Protein AF-A0A9X1B999-F1 (afdb_monomer)

Solvent-accessible surface area (backbone atoms only — not comparable to full-atom values): 7253 Å² total; per-residue (Å²): 133,67,69,64,56,59,51,51,54,49,28,56,76,68,72,58,65,48,44,62,76,75,90,47,67,67,63,51,42,67,71,44,69,85,46,64,48,40,36,50,48,70,51,73,42,84,45,80,77,53,88,50,67,71,57,29,58,40,16,34,45,83,78,88,45,31,21,32,26,29,48,35,32,27,39,94,85,71,46,57,54,30,39,50,68,84,40,42,26,51,61,53,48,39,61,53,46,44,70,69,51,49,54,95,46,74,72,57,73,94,45,45,81,42,68,58,87,63,33,70,59,48,76,82,40,94

Nearest PDB structures 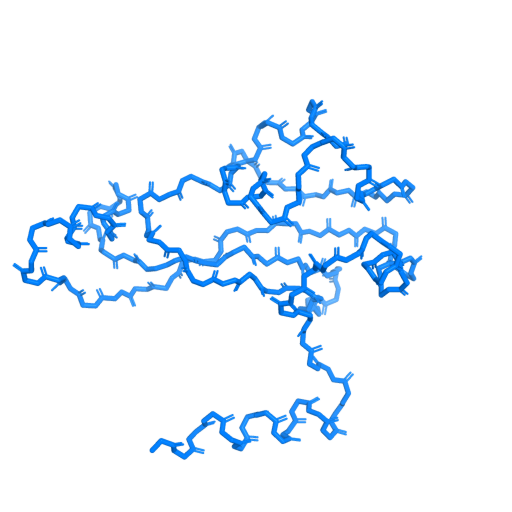(foldseek):
  7eaa-assembly1_B  TM=8.188E-01  e=1.872E+00  Homo sapiens
  7qd0-assembly1_A-2  TM=5.386E-01  e=9.131E-01  Planktothrix agardhii
  3mg2-assembly3_B  TM=4.725E-01  e=8.014E-01  Synechocystis sp. PCC 6803
  7qd1-assembly1_C  TM=4.847E-01  e=8.014E-01  Planktothrix agardhii
  3mg3-assembly1_A  TM=2.635E-01  e=6.589E-01  Synechocystis sp. PCC 6803

Foldseek 3Di:
DPVVVVVVVVCVVVVQDAAEAPPDLVVLCVLPVVAQEKEKDKDKDFDDQDPDPVLNLFQDQVPRGGTKIWIFIAGPVRRTHYIYPIGHNPDQSLVNCCVRPPLVDPSQPSHHYHYDPSNVVVVVRD

pLDDT: mean 90.58, std 7.5, range [50.75, 97.44]

Radius of gyration: 15.76 Å; Cα contacts (8 Å, |Δi|>4): 190; chains: 1; bounding box: 39×30×39 Å

Mean predicted aligned error: 4.6 Å

Secondary structure (DSSP, 8-state):
--HHHHHHHHHHHTT-PPB-----HHHHHHHHTT-SEEEEEEEEEE-PPPSSHHHHHHHB-SSSSBEEEEEEEE-TT--EEEEPPPEETTS-HHHHHHHHS-TTS-TTTTSEEE--GGGTTHHHH-

Sequence (126 aa):
MLYSEVLNCALESLNVSPMRTVQLRAEFKNIVKKYSNIIADGTEVACVRPSDDDHQMKRYSGKKRHTVKVLTLTNHDLKLLYMSPVFGGSVHDDKIMKKCFPPNISWFEGMTLRDDLGFLGAVTDY

InterPro domains:
  IPR027806 Harbinger transposase-derived nuclease domain [PF13359] (41-100)

Structure (mmCIF, N/CA/C/O backbone):
data_AF-A0A9X1B999-F1
#
_entry.id   AF-A0A9X1B999-F1
#
loop_
_atom_site.group_PDB
_atom_site.id
_atom_site.type_symbol
_atom_site.label_atom_id
_atom_site.label_alt_id
_atom_site.label_comp_id
_atom_site.label_asym_id
_atom_site.label_entity_id
_atom_site.label_seq_id
_atom_site.pdbx_PDB_ins_code
_atom_site.Cartn_x
_atom_site.Cartn_y
_atom_site.Cartn_z
_atom_site.occupancy
_atom_site.B_iso_or_equiv
_atom_site.auth_seq_id
_atom_site.auth_comp_id
_atom_site.auth_asym_id
_atom_site.auth_atom_id
_atom_site.pdbx_PDB_model_num
ATOM 1 N N . MET A 1 1 ? -8.974 -12.608 -22.284 1.00 50.75 1 MET A N 1
ATOM 2 C CA . MET A 1 1 ? -8.970 -11.827 -21.029 1.00 50.75 1 MET A CA 1
ATOM 3 C C . MET A 1 1 ? -10.095 -12.323 -20.106 1.00 50.75 1 MET A C 1
ATOM 5 O O . MET A 1 1 ? -10.849 -11.524 -19.590 1.00 50.75 1 MET A O 1
ATOM 9 N N . LEU A 1 2 ? -10.215 -13.648 -19.907 1.00 56.97 2 LEU A N 1
ATOM 10 C CA . LEU A 1 2 ? -11.373 -14.289 -19.248 1.00 56.97 2 LEU A CA 1
ATOM 11 C C . LEU A 1 2 ? -11.213 -14.426 -17.717 1.00 56.97 2 LEU A C 1
ATOM 13 O O . LEU A 1 2 ? -12.188 -14.525 -16.983 1.00 56.97 2 LEU A O 1
ATOM 17 N N . TYR A 1 3 ? -9.969 -14.442 -17.224 1.00 61.09 3 TYR A N 1
ATOM 18 C CA . TYR A 1 3 ? -9.668 -14.745 -15.820 1.00 61.09 3 TYR A CA 1
ATOM 19 C C . TYR A 1 3 ? -10.031 -13.617 -14.845 1.00 61.09 3 TYR A C 1
ATOM 21 O O . TYR A 1 3 ? -10.366 -13.904 -13.698 1.00 61.09 3 TYR A O 1
ATOM 29 N N . SER A 1 4 ? -9.987 -12.347 -15.265 1.00 80.31 4 SER A N 1
ATOM 30 C CA . SER A 1 4 ? -10.320 -11.241 -14.355 1.00 80.31 4 SER A CA 1
ATOM 31 C C . SER A 1 4 ? -11.820 -11.121 -14.105 1.00 80.31 4 SER A C 1
ATOM 33 O O . SER A 1 4 ? -12.213 -10.745 -13.010 1.00 80.31 4 SER A O 1
ATOM 35 N N . GLU A 1 5 ? -12.659 -11.453 -15.087 1.00 87.88 5 GLU A N 1
ATOM 36 C CA . GLU A 1 5 ? -14.119 -11.361 -14.957 1.00 87.88 5 GLU A CA 1
ATOM 37 C C . GLU A 1 5 ? -14.650 -12.410 -13.981 1.00 87.88 5 GLU A C 1
ATOM 39 O O . GLU A 1 5 ? -15.349 -12.061 -13.036 1.00 87.88 5 GLU A O 1
ATOM 44 N N . VAL A 1 6 ? -14.230 -13.672 -14.132 1.00 92.44 6 VAL A N 1
ATOM 45 C CA . VAL A 1 6 ? -14.614 -14.756 -13.212 1.00 92.44 6 VAL A CA 1
ATOM 46 C C . VAL A 1 6 ? -14.164 -14.452 -11.781 1.00 92.44 6 VAL A C 1
ATOM 48 O O . VAL A 1 6 ? -14.935 -14.642 -10.842 1.00 92.44 6 VAL A O 1
ATOM 51 N N . LEU A 1 7 ? -12.940 -13.938 -11.608 1.00 89.56 7 LEU A N 1
ATOM 52 C CA . LEU A 1 7 ? -12.443 -13.520 -10.298 1.00 89.56 7 LEU A CA 1
ATOM 53 C C . LEU A 1 7 ? -13.309 -12.405 -9.701 1.00 89.56 7 LEU A C 1
ATOM 55 O O . LEU A 1 7 ? -13.724 -12.515 -8.551 1.00 89.56 7 LEU A O 1
ATOM 59 N N . ASN A 1 8 ? -13.602 -11.356 -10.470 1.00 89.38 8 ASN A N 1
ATOM 60 C CA . ASN A 1 8 ? -14.407 -10.236 -9.989 1.00 89.38 8 ASN A CA 1
ATOM 61 C C . ASN A 1 8 ? -15.819 -10.692 -9.601 1.00 89.38 8 ASN A C 1
ATOM 63 O O . ASN A 1 8 ? -16.259 -10.394 -8.493 1.00 89.38 8 ASN A O 1
ATOM 67 N N . CYS A 1 9 ? -16.479 -11.500 -10.438 1.00 92.38 9 CYS A N 1
ATOM 68 C CA . CYS A 1 9 ? -17.797 -12.054 -10.125 1.00 92.38 9 CYS A CA 1
ATOM 69 C C . CYS A 1 9 ? -17.780 -12.900 -8.845 1.00 92.38 9 CYS A C 1
ATOM 71 O O . CYS A 1 9 ? -18.711 -12.821 -8.043 1.00 92.38 9 CYS A O 1
ATOM 73 N N . ALA A 1 10 ? -16.729 -13.695 -8.623 1.00 93.56 10 ALA A N 1
ATOM 74 C CA . ALA A 1 10 ? -16.589 -14.485 -7.403 1.00 93.56 10 ALA A CA 1
ATOM 75 C C . ALA A 1 10 ? -16.394 -13.597 -6.161 1.00 93.56 10 ALA A C 1
ATOM 77 O O . ALA A 1 10 ? -17.061 -13.808 -5.150 1.00 93.56 10 ALA A O 1
ATOM 78 N N . LEU A 1 11 ? -15.522 -12.585 -6.236 1.00 92.12 11 LEU A N 1
ATOM 79 C CA . LEU A 1 11 ? -15.280 -11.647 -5.134 1.00 92.12 11 LEU A CA 1
ATOM 80 C C . LEU A 1 11 ? -16.538 -10.845 -4.771 1.00 92.12 11 LEU A C 1
ATOM 82 O O . LEU A 1 11 ? -16.816 -10.650 -3.586 1.00 92.12 11 LEU A O 1
ATOM 86 N N . GLU A 1 12 ? -17.310 -10.426 -5.776 1.00 91.62 12 GLU A N 1
ATOM 87 C CA . GLU A 1 12 ? -18.594 -9.741 -5.609 1.00 91.62 12 GLU A CA 1
ATOM 88 C C . GLU A 1 12 ? -19.645 -10.662 -4.988 1.00 91.62 12 GLU A C 1
ATOM 90 O O . GLU A 1 12 ? -20.263 -10.295 -3.990 1.00 91.62 12 GLU A O 1
ATOM 95 N N . SER A 1 13 ? -19.789 -11.884 -5.509 1.00 94.62 13 SER A N 1
ATOM 96 C CA . SER A 1 13 ? -20.746 -12.874 -4.991 1.00 94.62 13 SER A CA 1
ATOM 97 C C . SER A 1 13 ? -20.466 -13.241 -3.532 1.00 94.62 13 SER A C 1
ATOM 99 O O . SER A 1 13 ? -21.388 -13.471 -2.754 1.00 94.62 13 SER A O 1
ATOM 101 N N . LEU A 1 14 ? -19.188 -13.276 -3.147 1.00 94.00 14 LEU A N 1
ATOM 102 C CA . LEU A 1 14 ? -18.748 -13.545 -1.778 1.00 94.00 14 LEU A CA 1
ATOM 103 C C . LEU A 1 14 ? -18.706 -12.284 -0.897 1.00 94.00 14 LEU A C 1
ATOM 105 O O . LEU A 1 14 ? -18.466 -12.395 0.305 1.00 94.00 14 LEU A O 1
ATOM 109 N N . ASN A 1 15 ? -18.933 -11.093 -1.461 1.00 90.06 15 ASN A N 1
ATOM 110 C CA . ASN A 1 15 ? -18.837 -9.802 -0.774 1.00 90.06 15 ASN A CA 1
ATOM 111 C C . ASN A 1 15 ? -17.480 -9.595 -0.056 1.00 90.06 15 ASN A C 1
ATOM 113 O O . ASN A 1 15 ? -17.394 -9.161 1.101 1.00 90.06 15 ASN A O 1
ATOM 117 N N . VAL A 1 16 ? -16.394 -9.952 -0.748 1.00 89.44 16 VAL A N 1
ATOM 118 C CA . VAL A 1 16 ? -15.005 -9.862 -0.255 1.00 89.44 16 VAL A CA 1
ATOM 119 C C . VAL A 1 16 ? -14.094 -9.030 -1.159 1.00 89.44 16 VAL A C 1
ATOM 121 O O . VAL A 1 16 ? -12.880 -9.033 -0.962 1.00 89.44 16 VAL A O 1
ATOM 124 N N . SER A 1 17 ? -14.652 -8.298 -2.124 1.00 90.31 17 SER A N 1
ATOM 125 C CA . SER A 1 17 ? -13.882 -7.392 -2.978 1.00 90.31 17 SER A CA 1
ATOM 126 C C . SER A 1 17 ? -13.099 -6.369 -2.139 1.00 90.31 17 SER A C 1
ATOM 128 O O . SER A 1 17 ? -13.699 -5.660 -1.324 1.00 90.31 17 SER A O 1
ATOM 130 N N . PRO A 1 18 ? -11.771 -6.261 -2.323 1.00 90.62 18 PRO A N 1
ATOM 131 C CA . PRO A 1 18 ? -10.983 -5.259 -1.627 1.00 90.62 18 PRO A CA 1
ATOM 132 C C . PRO A 1 18 ? -11.279 -3.875 -2.200 1.00 90.62 18 PRO A C 1
ATOM 134 O O . PRO A 1 18 ? -11.534 -3.713 -3.396 1.00 90.62 18 PRO A O 1
ATOM 137 N N . MET A 1 19 ? -11.166 -2.848 -1.366 1.00 89.81 19 MET A N 1
ATOM 138 C CA . MET A 1 19 ? -11.246 -1.472 -1.833 1.00 89.81 19 MET A CA 1
ATOM 139 C C . MET A 1 19 ? -10.075 -1.176 -2.785 1.00 89.81 19 MET A C 1
ATOM 141 O O . MET A 1 19 ? -8.925 -1.518 -2.502 1.00 89.81 19 MET A O 1
ATOM 145 N N . ARG A 1 20 ? -10.360 -0.539 -3.926 1.00 88.12 20 ARG A N 1
ATOM 146 C CA . ARG A 1 20 ? -9.361 -0.235 -4.974 1.00 88.12 20 ARG A CA 1
ATOM 147 C C . ARG A 1 20 ? -9.040 1.250 -5.094 1.00 88.12 20 ARG A C 1
ATOM 149 O O . ARG A 1 20 ? -7.981 1.617 -5.599 1.00 88.12 20 ARG A O 1
ATOM 156 N N . THR A 1 21 ? -9.937 2.108 -4.626 1.00 80.50 21 THR A N 1
ATOM 157 C CA . THR A 1 21 ? -9.797 3.561 -4.699 1.00 80.50 21 THR A CA 1
ATOM 158 C C . THR A 1 21 ? -10.245 4.148 -3.377 1.00 80.50 21 THR A C 1
ATOM 160 O O . THR A 1 21 ? -11.277 3.746 -2.851 1.00 80.50 21 THR A O 1
ATOM 163 N N . VAL A 1 22 ? -9.460 5.078 -2.839 1.00 73.44 22 VAL A N 1
ATOM 164 C CA . VAL A 1 22 ? -9.808 5.804 -1.619 1.00 73.44 22 VAL A CA 1
ATOM 165 C C . VAL A 1 22 ? -9.939 7.265 -2.001 1.00 73.44 22 VAL A C 1
ATOM 167 O O . VAL A 1 22 ? -8.941 7.967 -2.123 1.00 73.44 22 VAL A O 1
ATOM 170 N N . GLN A 1 23 ? -11.161 7.701 -2.294 1.00 70.88 23 GLN A N 1
ATOM 171 C CA . GLN A 1 23 ? -11.409 9.101 -2.649 1.00 70.88 23 GLN A CA 1
ATOM 172 C C . GLN A 1 23 ? -11.727 9.930 -1.404 1.00 70.88 23 GLN A C 1
ATOM 174 O O . GLN A 1 23 ? -11.318 11.085 -1.308 1.00 70.88 23 GLN A O 1
ATOM 179 N N . LEU A 1 24 ? -12.409 9.327 -0.423 1.00 76.38 24 LEU A N 1
ATOM 180 C CA . LEU A 1 24 ? -12.867 10.006 0.782 1.00 76.38 24 LEU A CA 1
ATOM 181 C C . LEU A 1 24 ? -12.499 9.230 2.052 1.00 76.38 24 LEU A C 1
ATOM 183 O O . LEU A 1 24 ? -12.743 8.029 2.180 1.00 76.38 24 LEU A O 1
ATOM 187 N N . ARG A 1 25 ? -11.993 9.955 3.058 1.00 80.00 25 ARG A N 1
ATOM 188 C CA . ARG A 1 25 ? -11.689 9.425 4.403 1.00 80.00 25 ARG A CA 1
ATOM 189 C C . ARG A 1 25 ? -12.886 8.738 5.058 1.00 80.00 25 ARG A C 1
ATOM 191 O O . ARG A 1 25 ? -12.711 7.748 5.761 1.00 80.00 25 ARG A O 1
ATOM 198 N N . ALA A 1 26 ? -14.092 9.260 4.847 1.00 80.31 26 ALA A N 1
ATOM 199 C CA . ALA A 1 26 ? -15.309 8.710 5.439 1.00 80.31 26 ALA A CA 1
ATOM 200 C C . ALA A 1 26 ? -15.616 7.292 4.925 1.00 80.31 26 ALA A C 1
ATOM 202 O O . ALA A 1 26 ? -15.981 6.421 5.713 1.00 80.31 26 ALA A O 1
ATOM 203 N N . GLU A 1 27 ? -15.416 7.043 3.629 1.00 81.12 27 GLU A N 1
ATOM 204 C CA . GLU A 1 27 ? -15.596 5.720 3.020 1.00 81.12 27 GLU A CA 1
ATOM 205 C C . GLU A 1 27 ? -14.571 4.729 3.567 1.00 81.12 27 GLU A C 1
ATOM 207 O O . GLU A 1 27 ? -14.945 3.645 4.017 1.00 81.12 27 GLU A O 1
ATOM 212 N N . PHE A 1 28 ? -13.301 5.151 3.639 1.00 85.56 28 PHE A N 1
ATOM 213 C CA . PHE A 1 28 ? -12.242 4.364 4.264 1.00 85.56 28 PHE A CA 1
ATOM 214 C C . PHE A 1 28 ? -12.614 3.984 5.696 1.00 85.56 28 PHE A C 1
ATOM 216 O O . PHE A 1 28 ? -12.739 2.798 6.002 1.00 85.56 28 PHE A O 1
ATOM 223 N N . LYS A 1 29 ? -12.885 4.985 6.549 1.00 84.50 29 LYS A N 1
ATOM 224 C CA . LYS A 1 29 ? -13.265 4.779 7.952 1.00 84.50 29 LYS A CA 1
ATOM 225 C C . LYS A 1 29 ? -14.459 3.841 8.078 1.00 84.50 29 LYS A C 1
ATOM 227 O O . LYS A 1 29 ? -14.454 2.989 8.953 1.00 84.50 29 LYS A O 1
AT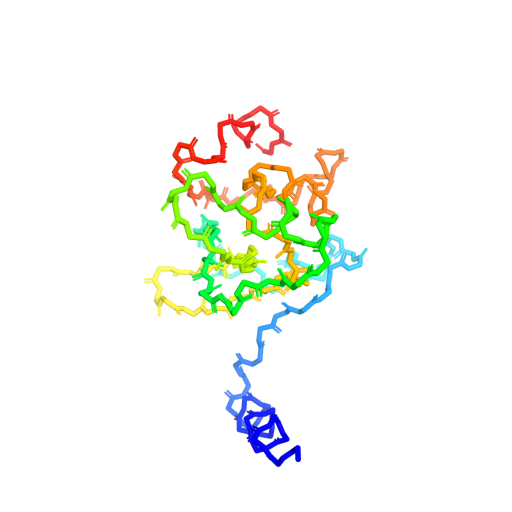OM 232 N N . ASN A 1 30 ? -15.468 3.933 7.217 1.00 82.44 30 ASN A N 1
ATOM 233 C CA . ASN A 1 30 ? -16.626 3.043 7.295 1.00 82.44 30 ASN A CA 1
ATOM 234 C C . ASN A 1 30 ? -16.288 1.568 7.063 1.00 82.44 30 ASN A C 1
ATOM 236 O O . ASN A 1 30 ? -16.879 0.706 7.717 1.00 82.44 30 ASN A O 1
ATOM 240 N N . ILE A 1 31 ? -15.345 1.279 6.167 1.00 78.44 31 ILE A N 1
ATOM 241 C CA . ILE A 1 31 ? -14.899 -0.087 5.879 1.00 78.44 31 ILE A CA 1
ATOM 242 C C . ILE A 1 31 ? -14.018 -0.603 7.011 1.00 78.44 31 ILE A C 1
ATOM 244 O O . ILE A 1 31 ? -14.146 -1.765 7.413 1.00 78.44 31 ILE A O 1
ATOM 248 N N . VAL A 1 32 ? -13.139 0.262 7.522 1.00 83.06 32 VAL A N 1
ATOM 249 C CA . VAL A 1 32 ? -12.090 -0.162 8.440 1.00 83.06 32 VAL A CA 1
ATOM 250 C C . VAL A 1 32 ? -12.461 -0.043 9.919 1.00 83.06 32 VAL A C 1
ATOM 25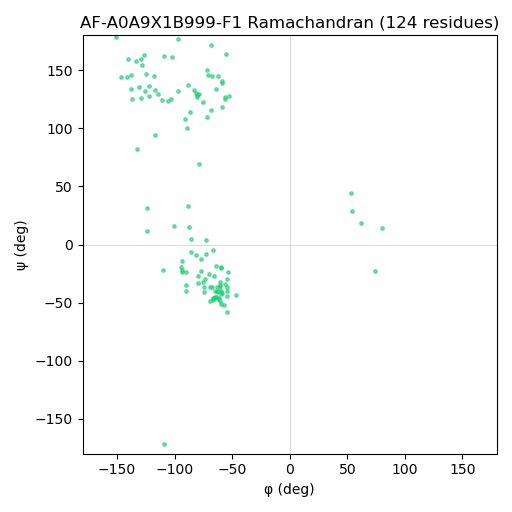2 O O . VAL A 1 32 ? -11.938 -0.816 10.705 1.00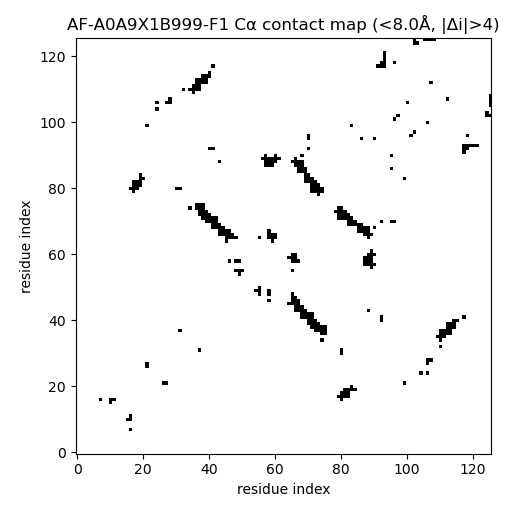 83.06 32 VAL A O 1
ATOM 255 N N . LYS A 1 33 ? -13.436 0.796 10.311 1.00 81.06 33 LYS A N 1
ATOM 256 C CA . LYS A 1 33 ? -13.848 1.040 11.719 1.00 81.06 33 LYS A CA 1
ATOM 257 C C . LYS A 1 33 ? -14.202 -0.206 12.527 1.00 81.06 33 LYS A C 1
ATOM 259 O O . LYS A 1 33 ? -14.187 -0.167 13.750 1.00 81.06 33 LYS A O 1
ATOM 264 N N . LYS A 1 34 ? -14.588 -1.292 11.853 1.00 84.31 34 LYS A N 1
ATOM 265 C CA . LYS A 1 34 ? -14.923 -2.571 12.494 1.00 84.31 34 LYS A CA 1
ATOM 266 C C . LYS A 1 34 ? -13.693 -3.416 12.835 1.00 84.31 34 LYS A C 1
ATOM 268 O O . LYS A 1 34 ? -13.832 -4.434 13.500 1.00 84.31 34 LYS A O 1
ATOM 273 N N . TYR A 1 35 ? -12.515 -3.016 12.368 1.00 86.69 35 TYR A N 1
ATOM 274 C CA . TYR A 1 35 ? -11.246 -3.661 12.659 1.00 86.69 35 TYR A CA 1
ATOM 275 C C . TYR A 1 35 ? -10.422 -2.722 13.535 1.00 86.69 35 TYR A C 1
ATOM 277 O O . TYR A 1 35 ? -10.172 -1.585 13.165 1.00 86.69 35 TYR A O 1
ATOM 285 N N . SER A 1 36 ? -9.989 -3.184 14.702 1.00 83.19 36 SER A N 1
ATOM 286 C CA . SER A 1 36 ? -9.132 -2.389 15.592 1.00 83.19 36 SER A CA 1
ATOM 287 C C . SER A 1 36 ? -7.676 -2.345 15.125 1.00 83.19 36 SER A C 1
ATOM 289 O O . SER A 1 36 ? -6.946 -1.418 15.465 1.00 83.19 36 SER A O 1
ATOM 291 N N . ASN A 1 37 ? -7.258 -3.336 14.336 1.00 91.06 37 ASN A N 1
ATOM 292 C CA . ASN A 1 37 ? -5.903 -3.477 13.824 1.00 91.06 37 ASN A CA 1
ATOM 293 C C . ASN A 1 37 ? -5.931 -3.595 12.298 1.00 91.06 37 ASN A C 1
ATOM 295 O O . ASN A 1 37 ? -6.685 -4.405 11.748 1.00 91.06 37 ASN A O 1
ATOM 299 N N . ILE A 1 38 ? -5.073 -2.822 11.641 1.00 93.44 38 ILE A N 1
ATOM 300 C CA . ILE A 1 38 ? -4.808 -2.897 10.207 1.00 93.44 38 ILE A CA 1
ATOM 301 C C . ILE A 1 38 ? -3.320 -3.159 10.019 1.00 93.44 38 ILE A C 1
ATOM 303 O O . ILE A 1 38 ? -2.496 -2.526 10.670 1.00 93.44 38 ILE A O 1
ATOM 307 N N . ILE A 1 39 ? -2.983 -4.062 9.107 1.00 95.56 39 ILE A N 1
ATOM 308 C CA . ILE A 1 39 ? -1.607 -4.332 8.702 1.00 95.56 39 ILE A CA 1
ATOM 309 C C . ILE A 1 39 ? -1.394 -3.732 7.314 1.00 95.56 39 ILE A C 1
ATOM 311 O O . ILE A 1 39 ? -2.144 -4.067 6.393 1.00 95.56 39 ILE A O 1
ATOM 315 N N . ALA A 1 40 ? -0.401 -2.859 7.170 1.00 95.50 40 ALA A N 1
ATOM 316 C CA . ALA A 1 40 ? 0.069 -2.357 5.889 1.00 95.50 40 ALA A CA 1
ATOM 317 C C . ALA A 1 40 ? 1.288 -3.157 5.432 1.00 95.50 40 ALA A C 1
ATOM 319 O O . ALA A 1 40 ? 2.219 -3.371 6.204 1.00 95.50 40 ALA A O 1
ATOM 320 N N . ASP A 1 41 ? 1.272 -3.596 4.175 1.00 96.25 41 ASP A N 1
ATOM 321 C CA . ASP A 1 41 ? 2.408 -4.300 3.585 1.00 96.25 41 ASP A CA 1
ATOM 322 C C . ASP A 1 41 ? 2.556 -4.007 2.087 1.00 96.25 41 ASP A C 1
ATOM 324 O O . ASP A 1 41 ? 1.571 -3.852 1.349 1.00 96.25 41 ASP A O 1
ATOM 328 N N . GLY A 1 42 ? 3.810 -3.941 1.642 1.00 96.06 42 GLY A N 1
ATOM 329 C CA . GLY A 1 42 ? 4.201 -3.799 0.248 1.00 96.06 42 GLY A CA 1
ATOM 330 C C . GLY A 1 42 ? 4.357 -5.166 -0.417 1.00 96.06 42 GLY A C 1
ATOM 331 O O . GLY A 1 42 ? 5.398 -5.810 -0.321 1.00 96.06 42 GLY A O 1
ATOM 332 N N . THR A 1 43 ? 3.355 -5.599 -1.178 1.00 95.31 43 THR A N 1
ATOM 333 C CA . THR A 1 43 ? 3.395 -6.892 -1.872 1.00 95.31 43 THR A CA 1
ATOM 334 C C . THR A 1 43 ? 4.074 -6.766 -3.237 1.00 95.31 43 THR A C 1
ATOM 336 O O . THR A 1 43 ? 3.552 -6.126 -4.155 1.00 95.31 43 THR A O 1
ATOM 339 N N . GLU A 1 44 ? 5.234 -7.409 -3.393 1.00 94.88 44 GLU A N 1
ATOM 340 C CA . GLU A 1 44 ? 5.970 -7.492 -4.661 1.00 94.88 44 GLU A CA 1
ATOM 341 C C . GLU A 1 44 ? 5.537 -8.695 -5.507 1.00 94.88 44 GLU A C 1
ATOM 343 O O . GLU A 1 44 ? 5.454 -9.822 -5.023 1.00 94.88 44 GLU A O 1
ATOM 348 N N . VAL A 1 45 ? 5.374 -8.479 -6.812 1.00 94.50 45 VAL A N 1
ATOM 349 C CA . VAL A 1 45 ? 5.144 -9.539 -7.799 1.00 94.50 45 VAL A CA 1
ATOM 350 C C . VAL A 1 45 ? 6.235 -9.463 -8.858 1.00 94.50 45 VAL A C 1
ATOM 352 O O . VAL A 1 45 ? 6.483 -8.402 -9.436 1.00 94.50 45 VAL A O 1
ATOM 355 N N . ALA A 1 46 ? 6.905 -10.588 -9.112 1.00 95.88 46 ALA A N 1
ATOM 356 C CA . ALA A 1 46 ? 7.910 -10.679 -10.164 1.00 95.88 46 ALA A CA 1
ATOM 357 C C . ALA A 1 46 ? 7.299 -10.330 -11.527 1.00 95.88 46 ALA A C 1
ATOM 359 O O . ALA A 1 46 ? 6.189 -10.747 -11.855 1.00 95.88 46 ALA A O 1
ATOM 360 N N . CYS A 1 47 ? 8.039 -9.577 -12.334 1.00 94.19 47 CYS A N 1
ATOM 361 C CA . CYS A 1 47 ? 7.673 -9.313 -13.716 1.00 94.19 47 CYS A CA 1
ATOM 362 C C . CYS A 1 47 ? 8.847 -9.617 -14.647 1.00 94.19 47 CYS A C 1
ATOM 364 O O . CYS A 1 47 ? 10.008 -9.636 -14.235 1.00 94.19 47 CYS A O 1
ATOM 366 N N . VAL A 1 48 ? 8.541 -9.826 -15.927 1.00 95.31 48 VAL A N 1
ATOM 367 C CA . VAL A 1 48 ? 9.569 -9.932 -16.967 1.00 95.31 48 VAL A CA 1
ATOM 368 C C . VAL A 1 48 ? 10.392 -8.644 -16.981 1.00 95.31 48 VAL A C 1
ATOM 370 O O . VAL A 1 48 ? 9.844 -7.553 -16.793 1.00 95.31 48 VAL A O 1
ATOM 373 N N . ARG A 1 49 ? 11.708 -8.775 -17.180 1.00 95.12 49 ARG A N 1
ATOM 374 C CA . ARG A 1 49 ? 12.605 -7.632 -17.362 1.00 95.12 49 ARG A CA 1
ATOM 375 C C . ARG A 1 49 ? 12.132 -6.821 -18.578 1.00 95.12 49 ARG A C 1
ATOM 377 O O . ARG A 1 49 ? 12.137 -7.372 -19.678 1.00 95.12 49 ARG A O 1
ATOM 384 N N . PRO A 1 50 ? 11.738 -5.548 -18.407 1.00 95.19 50 PRO A N 1
ATOM 385 C CA . PRO A 1 50 ? 11.397 -4.694 -19.539 1.00 95.19 50 PRO A CA 1
ATOM 386 C C . PRO A 1 50 ? 12.608 -4.487 -20.455 1.00 95.19 50 PRO A C 1
ATOM 388 O O . PRO A 1 50 ? 13.735 -4.408 -19.965 1.00 95.19 50 PRO A O 1
ATOM 391 N N . SER A 1 51 ? 12.366 -4.400 -21.763 1.00 95.81 51 SER A N 1
ATOM 392 C CA . SER A 1 51 ? 13.404 -4.098 -22.761 1.00 95.81 51 SER A CA 1
ATOM 393 C C . SER A 1 51 ? 13.734 -2.609 -22.846 1.00 95.81 51 SER A C 1
ATOM 395 O O . SER A 1 51 ? 14.835 -2.264 -23.244 1.00 95.81 51 SER A O 1
ATOM 397 N N . ASP A 1 52 ? 12.778 -1.748 -22.500 1.00 97.44 52 ASP A N 1
ATOM 398 C CA . ASP A 1 52 ? 12.968 -0.302 -22.428 1.00 97.44 52 ASP A CA 1
ATOM 399 C C . ASP A 1 52 ? 13.688 0.079 -21.128 1.00 97.44 52 ASP A C 1
ATOM 401 O O . ASP A 1 52 ? 13.265 -0.340 -20.046 1.00 97.44 52 ASP A O 1
ATOM 405 N N . ASP A 1 53 ? 14.750 0.877 -21.238 1.00 96.38 53 ASP A N 1
ATOM 406 C CA . ASP A 1 53 ? 15.659 1.193 -20.131 1.00 96.38 53 ASP A CA 1
ATOM 407 C C . ASP A 1 53 ? 14.960 1.947 -18.987 1.00 96.38 53 ASP A C 1
ATOM 409 O O . ASP A 1 53 ? 15.145 1.615 -17.809 1.00 96.38 53 A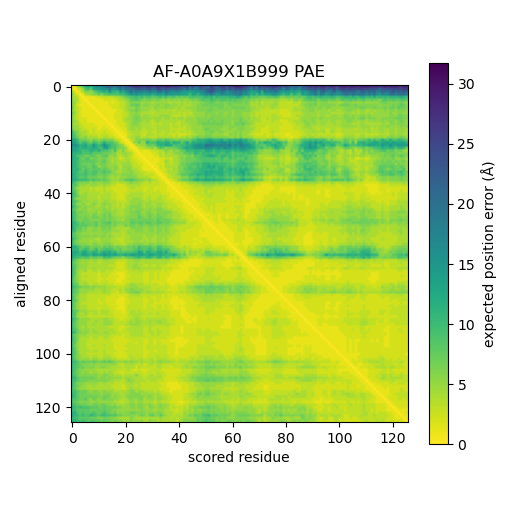SP A O 1
ATOM 413 N N . ASP A 1 54 ? 14.084 2.903 -19.311 1.00 96.19 54 ASP A N 1
ATOM 414 C CA . ASP A 1 54 ? 13.329 3.669 -18.315 1.00 96.19 54 ASP A CA 1
ATOM 415 C C . ASP A 1 54 ? 12.385 2.761 -17.522 1.00 96.19 54 ASP A C 1
ATOM 417 O O . ASP A 1 54 ? 12.292 2.835 -16.289 1.00 96.19 54 ASP A O 1
ATOM 421 N N . HIS A 1 55 ? 11.664 1.880 -18.218 1.00 94.94 55 HIS A N 1
ATOM 422 C CA . HIS A 1 55 ? 10.801 0.896 -17.574 1.00 94.94 55 HIS A CA 1
ATOM 423 C C . HIS A 1 55 ? 11.609 -0.135 -16.795 1.00 94.94 55 HIS A C 1
ATOM 425 O O . HIS A 1 55 ? 11.182 -0.552 -15.714 1.00 94.94 55 HIS A O 1
ATOM 431 N N . GLN A 1 56 ? 12.777 -0.526 -17.300 1.00 95.56 56 GLN A N 1
ATOM 432 C CA . GLN A 1 56 ? 13.665 -1.447 -16.618 1.00 95.56 56 GLN A CA 1
ATOM 433 C C . GLN A 1 56 ? 14.088 -0.874 -15.260 1.00 95.56 56 GLN A C 1
ATOM 435 O O . GLN A 1 56 ? 13.887 -1.524 -14.230 1.00 95.56 56 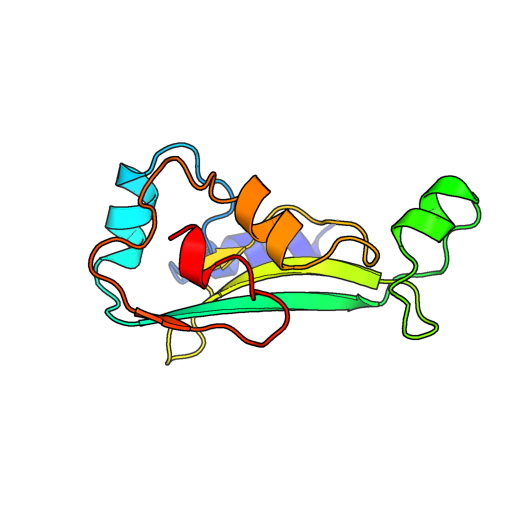GLN A O 1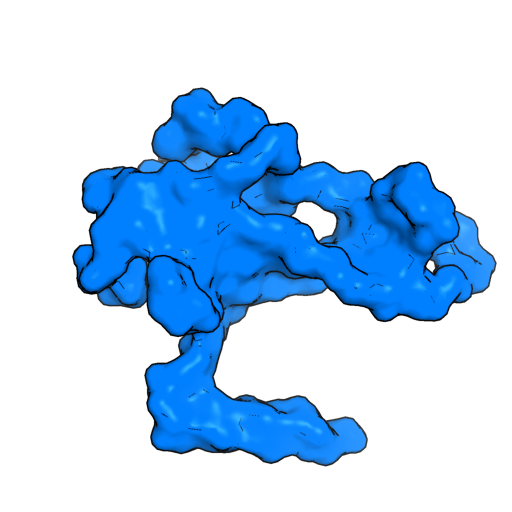
ATOM 440 N N . MET A 1 57 ? 14.580 0.368 -15.239 1.00 95.00 57 MET A N 1
ATOM 441 C CA . MET A 1 57 ? 14.971 1.065 -14.014 1.00 95.00 57 MET A CA 1
ATOM 442 C C . MET A 1 57 ? 13.796 1.199 -13.033 1.00 95.00 57 MET A C 1
ATOM 444 O O . MET A 1 57 ? 13.950 0.950 -11.838 1.00 95.00 57 MET A O 1
ATOM 448 N N . LYS A 1 58 ? 12.590 1.517 -13.526 1.00 96.12 58 LYS A N 1
ATOM 449 C CA . LYS A 1 58 ? 11.370 1.616 -12.697 1.00 96.12 58 LYS A CA 1
ATOM 450 C C . LYS A 1 58 ? 10.929 0.282 -12.085 1.00 96.12 58 LYS A C 1
ATOM 452 O O . LYS A 1 58 ? 10.250 0.269 -11.059 1.00 96.12 58 LYS A O 1
ATOM 457 N N . ARG A 1 59 ? 11.247 -0.849 -12.717 1.00 96.50 59 ARG A N 1
ATOM 458 C CA . ARG A 1 59 ? 10.881 -2.184 -12.215 1.00 96.50 59 ARG A CA 1
ATOM 459 C C . ARG A 1 59 ? 11.977 -2.826 -11.374 1.00 96.50 59 ARG A C 1
ATOM 461 O O . ARG A 1 59 ? 11.690 -3.794 -10.681 1.00 96.50 59 ARG A O 1
ATOM 468 N N . TYR A 1 60 ? 13.204 -2.316 -11.408 1.00 96.00 60 TYR A N 1
ATOM 469 C CA . TYR A 1 60 ? 14.312 -2.887 -10.653 1.00 96.00 60 TYR A CA 1
ATOM 470 C C . TYR A 1 60 ? 14.126 -2.690 -9.142 1.00 96.00 60 TYR A C 1
ATOM 472 O O . TYR A 1 60 ? 14.136 -1.569 -8.645 1.00 96.00 60 TYR A O 1
ATOM 480 N N . SER A 1 61 ? 13.985 -3.787 -8.395 1.00 90.81 61 SER A N 1
ATOM 481 C CA . SER A 1 61 ? 13.647 -3.742 -6.964 1.00 90.81 61 SER A CA 1
ATOM 482 C C . SER A 1 61 ? 14.860 -3.571 -6.037 1.00 90.81 61 SER A C 1
ATOM 484 O O . SER A 1 61 ? 14.749 -3.741 -4.825 1.00 90.81 61 SER A O 1
ATOM 486 N N . GLY A 1 62 ? 16.065 -3.387 -6.589 1.00 88.25 62 GLY A N 1
ATOM 487 C CA . GLY A 1 62 ? 17.324 -3.425 -5.831 1.00 88.25 62 GLY A CA 1
ATOM 488 C C . GLY A 1 62 ? 17.770 -4.835 -5.410 1.00 88.25 62 GLY A C 1
ATOM 489 O O . GLY A 1 62 ? 18.962 -5.080 -5.252 1.00 88.25 62 GLY A O 1
ATOM 490 N N . LYS A 1 63 ? 16.850 -5.808 -5.329 1.00 87.25 63 LYS A N 1
ATOM 491 C CA . LYS A 1 63 ? 17.108 -7.211 -4.939 1.00 87.25 63 LYS A CA 1
ATOM 492 C C . LYS A 1 63 ? 17.496 -8.108 -6.129 1.00 87.25 63 LYS A C 1
ATOM 494 O O . LYS A 1 63 ? 17.131 -9.279 -6.169 1.00 87.25 63 LYS A O 1
ATOM 499 N N . LYS A 1 64 ? 18.194 -7.551 -7.129 1.00 86.75 64 LYS A N 1
ATOM 500 C CA . LYS A 1 64 ? 18.584 -8.224 -8.391 1.00 86.75 64 LYS A CA 1
ATOM 501 C C . LYS A 1 64 ? 17.416 -8.855 -9.175 1.00 86.75 64 LYS A C 1
ATOM 503 O O . LYS A 1 64 ? 17.603 -9.822 -9.907 1.00 86.75 64 LYS A O 1
ATOM 508 N N . ARG A 1 65 ? 16.207 -8.301 -9.052 1.00 93.38 65 ARG A N 1
ATOM 509 C CA . ARG A 1 65 ? 14.997 -8.752 -9.759 1.00 93.38 65 ARG A CA 1
ATOM 510 C C . ARG A 1 65 ? 14.150 -7.566 -10.215 1.00 93.38 65 ARG A C 1
ATOM 512 O O . ARG A 1 65 ? 14.294 -6.464 -9.686 1.00 93.38 65 ARG A O 1
ATOM 519 N N . HIS A 1 66 ? 13.285 -7.805 -11.199 1.00 97.06 66 HIS A N 1
ATOM 520 C CA . HIS A 1 66 ? 12.308 -6.822 -11.661 1.00 97.06 66 HIS A CA 1
ATOM 521 C C . HIS A 1 66 ? 10.941 -7.194 -11.101 1.00 97.06 66 HIS A C 1
ATOM 523 O O . HIS A 1 66 ? 10.489 -8.331 -11.255 1.00 97.06 66 HIS A O 1
ATOM 529 N N . THR A 1 67 ? 10.309 -6.252 -10.418 1.00 97.19 67 THR A N 1
ATOM 530 C CA . THR A 1 67 ? 9.013 -6.457 -9.785 1.00 97.19 67 THR A CA 1
ATOM 531 C C . THR A 1 67 ? 8.079 -5.299 -10.093 1.00 97.19 67 THR A C 1
ATOM 533 O O . THR A 1 67 ? 8.477 -4.185 -10.452 1.00 97.19 67 THR A O 1
ATOM 536 N N . VAL A 1 68 ? 6.795 -5.590 -9.966 1.00 97.19 68 VAL A N 1
ATOM 537 C CA . VAL A 1 68 ? 5.785 -4.593 -9.640 1.00 97.19 68 VAL A CA 1
ATOM 538 C C . VAL A 1 68 ? 5.428 -4.723 -8.173 1.00 97.19 68 VAL A C 1
ATOM 540 O O . VAL A 1 68 ? 5.690 -5.758 -7.560 1.00 97.19 68 VAL A O 1
ATOM 543 N N . LYS A 1 69 ? 4.823 -3.682 -7.616 1.00 95.81 69 LYS A N 1
ATOM 544 C CA . LYS A 1 69 ? 4.423 -3.671 -6.218 1.00 95.81 69 LYS A CA 1
ATOM 545 C C . LYS A 1 69 ? 3.039 -3.068 -6.041 1.00 95.81 69 LYS A C 1
ATOM 547 O O . LYS A 1 69 ? 2.666 -2.152 -6.771 1.00 95.81 69 LYS A O 1
ATOM 552 N N . VAL A 1 70 ? 2.289 -3.571 -5.073 1.00 96.94 70 VAL A N 1
ATOM 553 C CA . VAL A 1 70 ? 1.068 -2.940 -4.566 1.00 96.94 70 VAL A CA 1
ATOM 554 C C . VAL A 1 70 ? 1.198 -2.747 -3.063 1.00 96.94 70 VAL A C 1
ATOM 556 O O . VAL A 1 70 ? 1.802 -3.571 -2.384 1.00 96.94 70 VAL A O 1
ATOM 559 N N . LEU A 1 71 ? 0.615 -1.673 -2.547 1.00 96.75 71 LEU A N 1
ATOM 560 C CA . LEU A 1 71 ? 0.341 -1.551 -1.125 1.00 96.75 71 LEU A CA 1
ATOM 561 C C . LEU A 1 71 ? -0.963 -2.278 -0.825 1.00 96.75 71 LEU A C 1
ATOM 563 O O . LEU A 1 71 ? -1.972 -2.079 -1.513 1.00 96.75 71 LEU A O 1
ATOM 567 N N . THR A 1 72 ? -0.942 -3.087 0.222 1.00 96.12 72 THR A N 1
ATOM 568 C CA . THR A 1 72 ? -2.115 -3.778 0.738 1.00 96.12 72 THR A CA 1
ATOM 569 C C . THR A 1 72 ? -2.401 -3.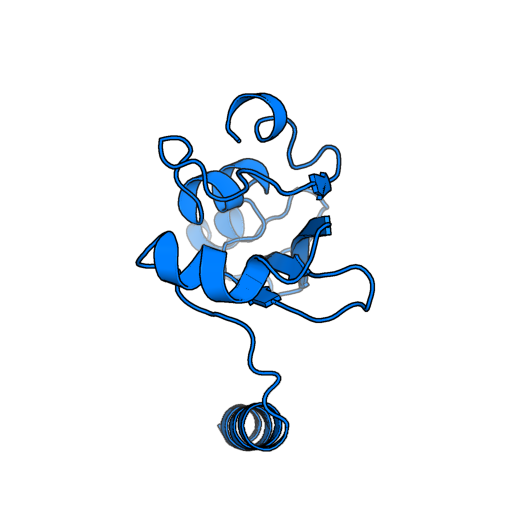326 2.158 1.00 96.12 72 THR A C 1
ATOM 571 O O . THR A 1 72 ? -1.480 -3.038 2.917 1.00 96.12 72 THR A O 1
ATOM 574 N N . LEU A 1 73 ? -3.686 -3.257 2.505 1.00 95.25 73 LEU A N 1
ATOM 575 C CA . LEU A 1 73 ? -4.119 -3.220 3.897 1.00 95.25 73 LEU A CA 1
ATOM 576 C C . LEU A 1 73 ? -4.900 -4.492 4.187 1.00 95.25 73 LEU A C 1
ATOM 578 O O . LEU A 1 73 ? -5.842 -4.818 3.456 1.00 95.25 73 LEU A O 1
ATOM 582 N N . THR A 1 74 ? -4.540 -5.184 5.259 1.00 95.19 74 THR A N 1
ATOM 583 C CA . THR A 1 74 ? -5.202 -6.413 5.705 1.00 95.19 74 THR A CA 1
ATOM 584 C C . THR A 1 74 ? -5.634 -6.309 7.164 1.00 95.19 74 THR A C 1
ATOM 586 O O . THR A 1 74 ? -5.184 -5.427 7.896 1.00 95.19 74 THR A O 1
ATOM 589 N N . ASN A 1 75 ? -6.542 -7.187 7.591 1.00 92.69 75 ASN A N 1
ATOM 590 C CA . ASN A 1 75 ? -6.800 -7.418 9.013 1.00 92.69 75 ASN A CA 1
ATOM 591 C C . ASN A 1 75 ? -6.016 -8.652 9.515 1.00 92.69 75 ASN A C 1
ATOM 593 O O . ASN A 1 75 ? -5.373 -9.355 8.736 1.00 92.69 75 ASN A O 1
ATOM 597 N N . HIS A 1 76 ? -6.109 -8.954 10.813 1.00 90.94 76 HIS A N 1
ATOM 598 C CA . HIS A 1 76 ? -5.463 -10.139 11.398 1.00 90.94 76 HIS A CA 1
ATOM 599 C C . HIS A 1 76 ? -5.985 -11.485 10.866 1.00 90.94 76 HIS A C 1
ATOM 601 O O . HIS A 1 76 ? -5.272 -12.478 10.964 1.00 90.94 76 HIS A O 1
ATOM 607 N N . ASP A 1 77 ? -7.171 -11.514 10.253 1.00 90.50 77 ASP A N 1
ATOM 608 C CA . ASP A 1 77 ? -7.750 -12.712 9.630 1.00 90.50 77 ASP A CA 1
ATOM 609 C C . ASP A 1 77 ? -7.311 -12.885 8.164 1.00 90.50 77 ASP A C 1
ATOM 611 O O . ASP A 1 77 ? -7.939 -13.626 7.408 1.00 90.50 77 ASP A O 1
ATOM 615 N N . LEU A 1 78 ? -6.263 -12.170 7.733 1.00 89.38 78 LEU A N 1
ATOM 616 C CA . LEU A 1 78 ? -5.732 -12.180 6.364 1.00 89.38 78 LEU A CA 1
ATOM 617 C C . LEU A 1 78 ? -6.729 -11.684 5.302 1.00 89.38 78 LEU A C 1
ATOM 619 O O . LEU A 1 78 ? -6.549 -11.916 4.104 1.00 89.38 78 LEU A O 1
ATOM 623 N N . LYS A 1 79 ? -7.778 -10.958 5.709 1.00 91.44 79 LYS A N 1
ATOM 624 C CA . LYS A 1 79 ? -8.717 -10.344 4.772 1.00 91.44 79 LYS A CA 1
ATOM 625 C C . LYS A 1 79 ? -8.084 -9.113 4.136 1.00 91.44 79 LYS A C 1
ATOM 627 O O . LYS A 1 79 ? -7.753 -8.155 4.832 1.00 91.44 79 LYS A O 1
ATOM 632 N N . LEU A 1 80 ? -8.003 -9.108 2.807 1.00 92.75 80 LEU A N 1
ATOM 633 C CA . LEU A 1 80 ? -7.571 -7.953 2.023 1.00 92.75 80 LEU A CA 1
ATOM 634 C C . LEU A 1 80 ? -8.651 -6.862 2.042 1.00 92.75 80 LEU A C 1
ATOM 636 O O . LEU A 1 80 ? -9.723 -7.016 1.460 1.00 92.75 80 LEU A O 1
ATOM 640 N N . LEU A 1 81 ? -8.376 -5.760 2.737 1.00 92.69 81 LEU A N 1
ATOM 641 C CA . LEU A 1 81 ? -9.293 -4.629 2.898 1.00 92.69 81 LEU A CA 1
ATOM 642 C C . LEU A 1 81 ? -9.101 -3.587 1.799 1.00 92.69 81 LEU A C 1
ATOM 644 O O . LEU A 1 81 ? -10.072 -3.028 1.293 1.00 92.69 81 LEU A O 1
ATOM 648 N N . TYR A 1 82 ? -7.847 -3.334 1.433 1.00 93.69 82 TYR A N 1
ATOM 649 C CA . TYR A 1 82 ? -7.470 -2.385 0.395 1.00 93.69 82 TYR A CA 1
ATOM 650 C C . TYR A 1 82 ? -6.306 -2.929 -0.421 1.00 93.69 82 TYR A C 1
ATOM 652 O O . TYR A 1 82 ? -5.395 -3.551 0.123 1.00 93.69 82 TYR A O 1
ATOM 660 N N . MET A 1 83 ? -6.325 -2.642 -1.719 1.00 94.44 83 MET A N 1
ATOM 661 C CA . MET A 1 83 ? -5.198 -2.871 -2.611 1.00 94.44 83 MET A CA 1
ATOM 662 C C . MET A 1 83 ? -5.025 -1.663 -3.524 1.00 94.44 83 MET A C 1
ATOM 664 O O . MET A 1 83 ? -5.954 -1.291 -4.248 1.00 94.44 83 MET A O 1
ATOM 668 N N . SER A 1 84 ? -3.826 -1.092 -3.534 1.00 94.94 84 SER A N 1
ATOM 669 C CA . SER A 1 84 ? -3.498 0.079 -4.342 1.00 94.94 84 SER A CA 1
ATOM 670 C C . SER A 1 84 ? -3.480 -0.218 -5.851 1.00 94.94 84 SER A C 1
ATOM 672 O O . SER A 1 84 ? -3.510 -1.381 -6.283 1.00 94.94 84 SER A O 1
ATOM 674 N N . PRO A 1 85 ? -3.362 0.824 -6.696 1.00 94.25 85 PRO A N 1
ATOM 675 C CA . PRO A 1 85 ? -2.834 0.668 -8.046 1.00 94.25 85 PRO A CA 1
ATOM 676 C C . PRO A 1 85 ? -1.447 0.015 -8.037 1.00 94.25 85 PRO A C 1
ATOM 678 O O . PRO A 1 85 ? -0.772 -0.041 -7.008 1.00 94.25 85 PRO A O 1
ATOM 681 N N . VAL A 1 86 ? -1.016 -0.464 -9.199 1.00 95.00 86 VAL A N 1
ATOM 682 C CA . VAL A 1 86 ? 0.287 -1.112 -9.360 1.00 95.00 86 VAL A CA 1
ATOM 683 C C . VAL A 1 86 ? 1.388 -0.062 -9.517 1.00 95.00 86 VAL A C 1
ATOM 685 O O . VAL A 1 86 ? 1.300 0.830 -10.360 1.00 95.00 86 VAL A O 1
ATOM 688 N N . PHE A 1 87 ? 2.448 -0.206 -8.733 1.00 96.62 87 PHE A N 1
ATOM 689 C CA . PHE A 1 87 ? 3.659 0.605 -8.762 1.00 96.62 87 PHE A CA 1
ATOM 690 C C . PHE A 1 87 ? 4.844 -0.193 -9.314 1.00 96.62 87 PHE A C 1
ATOM 692 O O . PHE A 1 87 ? 4.823 -1.424 -9.388 1.00 96.62 87 PHE A O 1
ATOM 699 N N . GLY A 1 88 ? 5.892 0.516 -9.732 1.00 97.00 88 GLY A N 1
ATOM 700 C CA . GLY A 1 88 ? 7.164 -0.114 -10.076 1.00 97.00 88 GLY A CA 1
ATOM 701 C C . GLY A 1 88 ? 7.880 -0.632 -8.829 1.00 97.00 88 GLY A C 1
ATOM 702 O O . GLY A 1 88 ? 7.797 -0.014 -7.770 1.00 97.00 88 GLY A O 1
ATOM 703 N N . GLY A 1 89 ? 8.597 -1.748 -8.956 1.00 96.19 89 GLY A N 1
ATOM 704 C CA . GLY A 1 89 ? 9.349 -2.363 -7.861 1.00 96.19 89 GLY A CA 1
ATOM 705 C C . GLY A 1 89 ? 10.423 -1.472 -7.236 1.00 96.19 89 GLY A C 1
ATOM 706 O O . GLY A 1 89 ? 10.826 -1.722 -6.106 1.00 96.19 89 GLY A O 1
ATOM 707 N N . SER A 1 90 ? 10.864 -0.421 -7.935 1.00 96.12 90 SER A N 1
ATOM 708 C CA . SER A 1 90 ? 11.834 0.542 -7.402 1.00 96.12 90 SER A CA 1
ATOM 709 C C . SER A 1 90 ? 11.234 1.546 -6.408 1.00 96.12 90 SER A C 1
ATOM 711 O O . SER A 1 90 ? 11.974 2.272 -5.742 1.00 96.12 90 SER A O 1
ATOM 713 N N . VAL A 1 91 ? 9.903 1.628 -6.303 1.00 96.19 91 VAL A N 1
ATOM 714 C CA . VAL A 1 91 ? 9.232 2.583 -5.416 1.00 96.19 91 VAL A CA 1
ATOM 715 C C . VAL A 1 91 ? 9.223 2.042 -3.981 1.00 96.19 91 VAL A C 1
ATOM 717 O O . VAL A 1 91 ? 8.790 0.917 -3.724 1.00 96.19 91 VAL A O 1
ATOM 720 N N . HIS A 1 92 ? 9.703 2.862 -3.043 1.00 94.88 92 HIS A N 1
ATOM 721 C CA . HIS A 1 92 ? 9.719 2.547 -1.613 1.00 94.88 92 HIS A CA 1
ATOM 722 C C . HIS A 1 92 ? 8.302 2.490 -1.029 1.00 94.88 92 HIS A C 1
ATOM 724 O O . HIS A 1 92 ? 7.451 3.296 -1.414 1.00 94.88 92 HIS A O 1
ATOM 730 N N . ASP A 1 93 ? 8.081 1.599 -0.066 1.00 95.62 93 ASP A N 1
ATOM 731 C CA . ASP A 1 93 ? 6.758 1.311 0.495 1.00 95.62 93 ASP A CA 1
ATOM 732 C C . ASP A 1 93 ? 6.137 2.531 1.182 1.00 95.62 93 ASP A C 1
ATOM 734 O O . ASP A 1 93 ? 5.041 2.943 0.797 1.00 95.62 93 ASP A O 1
ATOM 738 N N . ASP A 1 94 ? 6.901 3.238 2.025 1.00 95.19 94 ASP A N 1
ATOM 739 C CA . ASP A 1 94 ? 6.517 4.564 2.548 1.00 95.19 94 ASP A CA 1
ATOM 740 C C . ASP A 1 94 ? 6.002 5.544 1.481 1.00 95.19 94 ASP A C 1
ATOM 742 O O . ASP A 1 94 ? 5.013 6.250 1.681 1.00 95.19 94 ASP A O 1
ATOM 746 N N . LYS A 1 95 ? 6.662 5.628 0.316 1.00 95.94 95 LYS A N 1
ATOM 747 C CA . LYS A 1 95 ? 6.244 6.568 -0.740 1.00 95.94 95 LYS A CA 1
ATOM 748 C C . LYS A 1 95 ? 4.913 6.149 -1.355 1.00 95.94 95 LYS A C 1
ATOM 750 O O . LYS A 1 95 ? 4.107 7.012 -1.706 1.00 95.94 95 LYS A O 1
ATOM 755 N N . ILE A 1 96 ? 4.689 4.844 -1.501 1.00 95.94 96 ILE A N 1
ATOM 756 C CA . ILE A 1 96 ? 3.411 4.310 -1.973 1.00 95.94 96 ILE A CA 1
ATOM 757 C C . ILE A 1 96 ? 2.320 4.619 -0.946 1.00 95.94 96 ILE A C 1
ATOM 759 O O . ILE A 1 96 ? 1.258 5.112 -1.331 1.00 95.94 96 ILE A O 1
ATOM 763 N N . MET A 1 97 ? 2.598 4.406 0.343 1.00 95.25 97 MET A N 1
ATOM 764 C CA . MET A 1 97 ? 1.674 4.702 1.437 1.00 95.25 97 MET A CA 1
ATOM 765 C C . MET A 1 97 ? 1.246 6.164 1.449 1.00 95.25 97 MET A C 1
ATOM 767 O O . MET A 1 97 ? 0.053 6.432 1.347 1.00 95.25 97 MET A O 1
ATOM 771 N N . LYS A 1 98 ? 2.193 7.104 1.414 1.00 94.88 98 LYS A N 1
ATOM 772 C CA . LYS A 1 98 ? 1.904 8.550 1.379 1.00 94.88 98 LYS A CA 1
ATOM 773 C C . LYS A 1 98 ? 1.103 8.974 0.153 1.00 94.88 98 LYS A C 1
ATOM 775 O O . LYS A 1 98 ? 0.306 9.906 0.222 1.00 94.88 98 LYS A O 1
ATOM 780 N N . LYS A 1 99 ? 1.297 8.295 -0.980 1.00 94.19 99 LYS A N 1
ATOM 781 C CA . LYS A 1 99 ? 0.526 8.557 -2.200 1.00 94.19 99 LYS A CA 1
ATOM 782 C C . LYS A 1 99 ? -0.903 8.016 -2.116 1.00 94.19 99 LYS A C 1
ATOM 784 O O . LYS A 1 99 ? -1.806 8.642 -2.663 1.00 94.19 99 LYS A O 1
ATOM 789 N N . CYS A 1 100 ? -1.107 6.867 -1.473 1.00 92.62 100 CYS A N 1
ATOM 790 C CA . CYS A 1 100 ? -2.436 6.270 -1.298 1.00 92.62 100 CYS A CA 1
ATOM 791 C C . CYS A 1 100 ? -3.223 6.932 -0.159 1.00 92.62 100 CYS A C 1
ATOM 793 O O . CYS A 1 100 ? -4.439 7.065 -0.248 1.00 92.62 100 CYS A O 1
ATOM 795 N N . PHE A 1 101 ? -2.516 7.370 0.880 1.00 92.94 101 PHE A N 1
ATOM 796 C CA . PHE A 1 101 ? -3.051 7.944 2.105 1.00 92.94 101 PHE A CA 1
ATOM 797 C C . PHE A 1 101 ? -2.283 9.232 2.427 1.00 92.94 101 PHE A C 1
ATOM 799 O O . PHE A 1 101 ? -1.341 9.197 3.204 1.00 92.94 101 PHE A O 1
ATOM 806 N N . PRO A 1 102 ? -2.614 10.389 1.836 1.00 93.25 102 PRO A N 1
ATOM 807 C CA . PRO A 1 102 ? -1.902 11.635 2.123 1.00 93.25 102 PRO A CA 1
ATOM 808 C C . PRO A 1 102 ? -1.823 11.945 3.639 1.00 93.25 102 PRO A C 1
ATOM 810 O O . PRO A 1 102 ? -2.878 11.939 4.281 1.00 93.25 102 PRO A O 1
ATOM 813 N N . PRO A 1 103 ? -0.628 12.219 4.214 1.00 92.81 103 PRO A N 1
ATOM 814 C CA . PRO A 1 103 ? -0.425 12.432 5.662 1.00 92.81 103 PRO A CA 1
ATOM 815 C C . PRO A 1 103 ? -1.219 13.588 6.287 1.00 92.81 103 PRO A C 1
ATOM 817 O O . PRO A 1 103 ? -1.461 13.624 7.486 1.00 92.81 103 PRO A O 1
ATOM 820 N N . ASN A 1 104 ? -1.689 14.543 5.483 1.00 89.88 104 ASN A N 1
ATOM 821 C CA . ASN A 1 104 ? -2.517 15.660 5.950 1.00 89.88 104 ASN A CA 1
ATOM 822 C C . ASN A 1 104 ? -3.956 15.250 6.327 1.00 89.88 104 ASN A C 1
ATOM 824 O O . ASN A 1 104 ? -4.793 16.104 6.621 1.00 89.88 104 ASN A O 1
ATOM 828 N N . ILE A 1 105 ? -4.268 13.957 6.267 1.00 90.00 105 ILE A N 1
ATOM 829 C CA . ILE A 1 105 ? -5.569 13.380 6.576 1.00 90.00 105 ILE A CA 1
ATOM 830 C C . ILE A 1 105 ? -5.324 12.234 7.561 1.00 90.00 105 ILE A C 1
ATOM 832 O O . ILE A 1 105 ? -4.567 11.316 7.267 1.00 90.00 105 ILE A O 1
ATOM 836 N N . SER A 1 106 ? -6.002 12.233 8.712 1.00 89.12 106 SER A N 1
ATOM 837 C CA . SER A 1 106 ? -5.800 11.196 9.740 1.00 89.12 106 SER A CA 1
ATOM 838 C C . SER A 1 106 ? -6.537 9.896 9.377 1.00 89.12 106 SER A C 1
ATOM 840 O O . SER A 1 106 ? -7.577 9.549 9.949 1.00 89.12 106 SER A O 1
ATOM 842 N N . TRP A 1 107 ? -6.069 9.201 8.343 1.00 90.50 107 TRP A N 1
ATOM 843 C CA . TRP A 1 107 ? -6.702 7.997 7.794 1.00 90.50 107 TRP A CA 1
ATOM 844 C C . TRP A 1 107 ? -6.931 6.920 8.855 1.00 90.50 107 TRP A C 1
ATOM 846 O O . TRP A 1 107 ? -8.035 6.385 8.940 1.00 90.50 107 TRP A O 1
ATOM 856 N N . PHE A 1 108 ? -5.929 6.688 9.702 1.00 90.00 108 PHE A N 1
ATOM 857 C CA . PHE A 1 108 ? -5.877 5.589 10.669 1.00 90.00 108 PHE A CA 1
ATOM 858 C C . PHE A 1 108 ? -6.240 6.010 12.105 1.00 90.00 108 PHE A C 1
ATOM 860 O O . PHE A 1 108 ? -5.992 5.275 13.055 1.00 90.00 108 PHE A O 1
ATOM 867 N N . GLU A 1 109 ? -6.861 7.182 12.280 1.00 87.81 109 GLU A N 1
ATOM 868 C CA . GLU A 1 109 ? -7.276 7.672 13.600 1.00 87.81 109 GLU A CA 1
ATOM 869 C C . GLU A 1 109 ? -8.201 6.671 14.314 1.00 87.81 109 GLU A C 1
ATOM 871 O O . GLU A 1 109 ? -9.244 6.283 13.777 1.00 87.81 109 GLU A O 1
ATOM 876 N N . GLY A 1 110 ? -7.840 6.312 15.549 1.00 87.00 110 GLY A N 1
ATOM 877 C CA . GLY A 1 110 ? -8.581 5.351 16.370 1.00 87.00 110 GLY A CA 1
ATOM 878 C C . GLY A 1 110 ? -8.295 3.887 16.027 1.00 87.00 110 GLY A C 1
ATOM 879 O O . GLY A 1 110 ? -9.053 3.011 16.440 1.00 87.00 110 GLY A O 1
ATOM 880 N N . MET A 1 111 ? -7.230 3.616 15.268 1.00 89.06 111 MET A N 1
ATOM 881 C CA . MET A 1 111 ? -6.836 2.280 14.827 1.00 89.06 111 MET A CA 1
ATOM 882 C C . MET A 1 111 ? -5.371 2.013 15.155 1.00 89.06 111 MET A C 1
ATOM 884 O O . MET A 1 111 ? -4.559 2.931 15.219 1.00 89.06 111 MET A O 1
ATOM 888 N N . THR A 1 112 ? -5.012 0.742 15.314 1.00 91.50 112 THR A N 1
ATOM 889 C CA . THR A 1 112 ? -3.609 0.328 15.347 1.00 91.50 112 THR A CA 1
ATOM 890 C C . THR A 1 112 ? -3.167 -0.028 13.934 1.00 91.50 112 THR A C 1
ATOM 892 O O . THR A 1 112 ? -3.577 -1.057 13.393 1.00 91.50 112 THR A O 1
ATOM 895 N N . LEU A 1 113 ? -2.334 0.825 13.342 1.00 93.06 113 LEU A N 1
ATOM 896 C CA . LEU A 1 113 ? -1.598 0.509 12.125 1.00 93.06 113 LEU A CA 1
ATOM 897 C C . LEU A 1 113 ? -0.360 -0.321 12.493 1.00 93.06 113 LEU A C 1
ATOM 899 O O . LEU A 1 113 ? 0.389 0.041 13.399 1.00 93.06 113 LEU A O 1
ATOM 903 N N . ARG A 1 114 ? -0.178 -1.457 11.823 1.00 94.25 114 ARG A N 1
ATOM 904 C CA . ARG A 1 114 ? 0.999 -2.321 11.941 1.00 94.25 114 ARG A CA 1
ATOM 905 C C . ARG A 1 114 ? 1.708 -2.382 10.601 1.00 94.25 114 ARG A C 1
ATOM 907 O O . ARG A 1 114 ? 1.067 -2.635 9.585 1.00 94.25 114 ARG A O 1
ATOM 914 N N . ASP A 1 115 ? 3.014 -2.219 10.628 1.00 94.50 115 ASP A N 1
ATOM 915 C CA . ASP A 1 115 ? 3.879 -2.238 9.458 1.00 94.50 115 ASP A CA 1
ATOM 916 C C . ASP A 1 115 ? 5.282 -2.743 9.841 1.00 94.50 115 ASP A C 1
ATOM 918 O O . ASP A 1 115 ? 5.534 -3.127 10.990 1.00 94.50 115 ASP A O 1
ATOM 922 N N . ASP A 1 116 ? 6.173 -2.841 8.854 1.00 93.50 116 ASP A N 1
ATOM 923 C CA . ASP A 1 116 ? 7.578 -3.195 9.038 1.00 93.50 116 ASP A CA 1
ATOM 924 C C . ASP A 1 116 ? 8.510 -1.989 8.795 1.00 93.50 116 ASP A C 1
ATOM 926 O O . ASP A 1 116 ? 8.084 -0.849 8.606 1.00 93.50 116 ASP A O 1
ATOM 930 N N . LEU A 1 117 ? 9.824 -2.232 8.770 1.00 93.38 117 LEU A N 1
ATOM 931 C CA . LEU A 1 117 ? 10.824 -1.179 8.550 1.00 93.38 117 LEU A CA 1
ATOM 932 C C . LEU A 1 117 ? 10.781 -0.554 7.137 1.00 93.38 117 LEU A C 1
ATOM 934 O O . LEU A 1 117 ? 11.516 0.399 6.881 1.00 93.38 117 LEU A O 1
ATOM 938 N N . GLY A 1 118 ? 9.948 -1.051 6.218 1.00 90.44 118 GLY A N 1
ATOM 939 C CA . GLY A 1 118 ? 9.644 -0.399 4.941 1.00 90.44 118 GLY A CA 1
ATOM 940 C C . GLY A 1 118 ? 8.745 0.838 5.077 1.00 90.44 118 GLY A C 1
ATOM 941 O O . GLY A 1 118 ? 8.574 1.574 4.096 1.00 90.44 118 GLY A O 1
ATOM 942 N N . PHE A 1 119 ? 8.209 1.084 6.279 1.00 95.12 119 PHE A N 1
ATOM 943 C CA . PHE A 1 119 ? 7.235 2.135 6.573 1.00 95.12 119 PHE A CA 1
ATOM 944 C C . PHE A 1 119 ? 7.669 3.110 7.686 1.00 95.12 119 PHE A C 1
ATOM 946 O O . PHE A 1 119 ? 6.847 3.640 8.429 1.00 95.12 119 PHE A O 1
ATOM 953 N N . LEU A 1 120 ? 8.972 3.367 7.842 1.00 91.44 120 LEU A N 1
ATOM 954 C CA . LEU A 1 120 ? 9.499 4.212 8.928 1.00 91.44 120 LEU A CA 1
ATOM 955 C C . LEU A 1 120 ? 8.859 5.609 9.007 1.00 91.44 120 LEU A C 1
ATOM 957 O O . LEU A 1 120 ? 8.783 6.182 10.093 1.00 91.44 120 LEU A O 1
ATOM 961 N N . GLY A 1 121 ? 8.412 6.168 7.877 1.00 90.06 121 GLY A N 1
ATOM 962 C CA . GLY A 1 121 ? 7.724 7.460 7.852 1.00 90.06 121 GLY A CA 1
ATOM 963 C C . GLY A 1 121 ? 6.325 7.434 8.475 1.00 90.06 121 GLY A C 1
ATOM 964 O O . GLY A 1 121 ? 5.864 8.466 8.963 1.00 90.06 121 GLY A O 1
ATOM 965 N N . ALA A 1 122 ? 5.666 6.272 8.502 1.00 89.62 122 ALA A N 1
ATOM 966 C CA . ALA A 1 122 ? 4.287 6.137 8.962 1.00 89.62 122 ALA A CA 1
ATOM 967 C C . ALA A 1 122 ? 4.103 6.560 10.427 1.00 89.62 122 ALA A C 1
ATOM 969 O O . ALA A 1 122 ? 3.120 7.223 10.736 1.00 89.62 122 ALA A O 1
ATOM 970 N N . VAL A 1 123 ? 5.083 6.277 11.295 1.00 86.75 123 VAL A N 1
ATOM 971 C CA . VAL A 1 123 ? 5.073 6.654 12.725 1.00 86.75 123 VAL A CA 1
ATOM 972 C C . VAL A 1 123 ? 4.902 8.160 12.939 1.00 86.75 123 VAL A C 1
ATOM 974 O O . VAL A 1 123 ? 4.317 8.585 13.931 1.00 86.75 123 VAL A O 1
ATOM 977 N N . THR A 1 124 ? 5.449 8.978 12.040 1.00 88.50 124 THR A N 1
ATOM 978 C CA . THR A 1 124 ? 5.333 10.441 12.121 1.00 88.50 124 THR A CA 1
ATOM 979 C C . THR A 1 124 ? 4.160 10.998 11.322 1.00 88.50 124 THR A C 1
ATOM 981 O O . THR A 1 124 ? 3.708 12.104 11.607 1.00 88.50 124 THR A O 1
ATOM 984 N N . ASP A 1 125 ? 3.700 10.265 10.308 1.00 90.88 125 ASP A N 1
ATOM 985 C CA . ASP A 1 125 ? 2.730 10.744 9.324 1.00 90.88 125 ASP A CA 1
ATOM 986 C C . ASP A 1 125 ? 1.268 10.391 9.661 1.00 90.88 125 ASP A C 1
ATOM 988 O O . ASP A 1 125 ? 0.372 11.028 9.097 1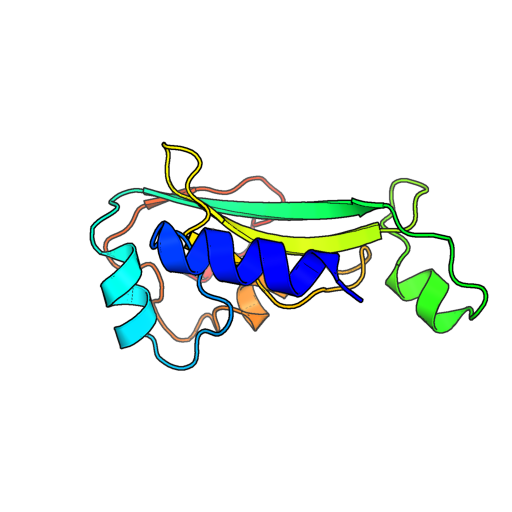.00 90.88 125 ASP A O 1
ATOM 992 N N . TYR A 1 126 ? 1.008 9.400 10.530 1.00 89.81 126 TYR A N 1
ATOM 993 C CA . TYR A 1 126 ? -0.339 8.856 10.782 1.00 89.81 126 TYR A CA 1
ATOM 994 C C . TYR A 1 126 ? -0.686 8.588 12.245 1.00 89.81 126 TYR A C 1
ATOM 996 O O . TYR A 1 126 ? 0.223 8.294 13.048 1.00 89.81 126 TYR A O 1
#

Organism: NCBI:txid382777